Protein AF-A0A4U7CN97-F1 (afdb_monomer_lite)

pLDDT: mean 89.18, std 13.05, range [48.0, 98.19]

Radius of gyration: 20.26 Å; chains: 1; bounding box: 41×22×61 Å

Secondary structure (DSSP, 8-state):
--TT-EEEEEETTEEEEEEEEP-SSSSEEEEEETTS-EEEEESTT-EEEEEESS-S--S-S---S--------TTSPP-----SS------

Foldseek 3Di:
DDQQFWKWKDDPNDIATAGFHDDPDPQWTWGQGPVRDIDTDGPVRIDMDGPGPNNDPRPDQDPVVDPDDDDDDPPDDDDDDDDPPDDPDGD

Sequence (91 aa):
MNPGDRVRVDRTGTTYEGVLLPSTTAEELVVKLDGGYNVGIDRSDASVDVLERDTYDIESGGDADGRSEITFEADLPTVALISTGGTIAST

Structure (mmCIF, N/CA/C/O backbone):
data_AF-A0A4U7CN97-F1
#
_entry.id   AF-A0A4U7CN97-F1
#
loop_
_atom_site.group_PDB
_atom_site.id
_atom_site.type_symbol
_atom_site.label_atom_id
_atom_site.label_alt_id
_atom_site.label_comp_id
_atom_site.label_asym_id
_atom_site.label_entity_id
_atom_site.label_seq_id
_atom_site.pdbx_PDB_ins_code
_atom_site.Cartn_x
_atom_site.Cartn_y
_atom_site.Cartn_z
_atom_site.occupancy
_atom_site.B_iso_or_equiv
_atom_site.auth_seq_id
_atom_site.auth_comp_id
_atom_site.auth_asym_id
_atom_site.auth_atom_id
_atom_site.pdbx_PDB_model_num
ATOM 1 N N . MET A 1 1 ? -11.191 -7.325 6.254 1.00 88.81 1 MET A N 1
ATOM 2 C CA . MET A 1 1 ? -10.701 -6.069 5.673 1.00 88.81 1 MET A CA 1
ATOM 3 C C . MET A 1 1 ? -9.431 -6.396 4.926 1.00 88.81 1 MET A C 1
ATOM 5 O O . MET A 1 1 ? -8.625 -7.154 5.463 1.00 88.81 1 MET A O 1
ATOM 9 N N . ASN A 1 2 ? -9.292 -5.868 3.726 1.00 93.19 2 ASN A N 1
ATOM 10 C CA . ASN A 1 2 ? -8.144 -6.044 2.851 1.00 93.19 2 ASN A CA 1
ATOM 11 C C . ASN A 1 2 ? -7.562 -4.661 2.524 1.0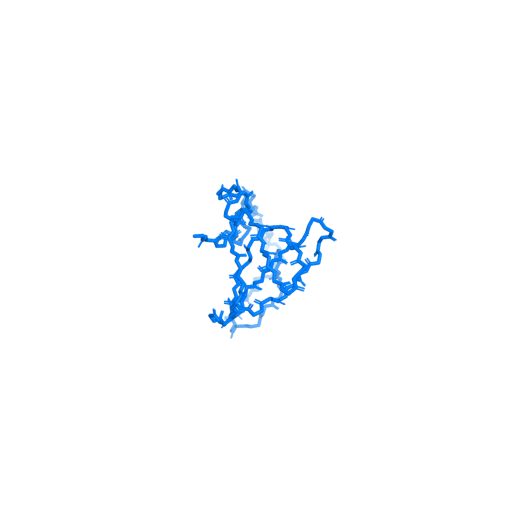0 93.19 2 ASN A C 1
ATOM 13 O O . ASN A 1 2 ? -8.288 -3.666 2.615 1.00 93.19 2 ASN A O 1
ATOM 17 N N . PRO A 1 3 ? -6.271 -4.559 2.169 1.00 94.69 3 PRO A N 1
ATOM 18 C CA . PRO A 1 3 ? -5.760 -3.343 1.551 1.00 94.69 3 PRO A CA 1
ATOM 19 C C . PRO A 1 3 ? -6.646 -2.938 0.366 1.00 94.69 3 PRO A C 1
ATOM 21 O O . PRO A 1 3 ? -7.031 -3.791 -0.425 1.00 94.69 3 PRO A O 1
ATOM 24 N N . GLY A 1 4 ? -6.995 -1.657 0.277 1.00 95.44 4 GLY A N 1
ATOM 25 C CA . GLY A 1 4 ? -7.918 -1.124 -0.730 1.00 95.44 4 GLY A CA 1
ATOM 26 C C . GLY A 1 4 ? -9.332 -0.873 -0.209 1.00 95.44 4 GLY A C 1
ATOM 27 O O . GLY A 1 4 ? -10.041 -0.033 -0.764 1.00 95.44 4 GLY A O 1
ATOM 28 N N . ASP A 1 5 ? -9.722 -1.508 0.900 1.00 97.50 5 ASP A N 1
ATOM 29 C CA . ASP A 1 5 ? -10.976 -1.201 1.593 1.00 97.50 5 ASP A CA 1
ATOM 30 C C . ASP A 1 5 ? -10.936 0.212 2.193 1.00 97.50 5 ASP A C 1
ATOM 32 O O . ASP A 1 5 ? -9.922 0.642 2.759 1.00 97.50 5 ASP A O 1
ATOM 36 N N . ARG A 1 6 ? -12.072 0.914 2.165 1.00 97.75 6 ARG A N 1
ATOM 37 C CA . ARG A 1 6 ? -12.261 2.125 2.965 1.00 97.75 6 ARG A CA 1
ATOM 38 C C . ARG A 1 6 ? -12.694 1.744 4.374 1.00 97.75 6 ARG A C 1
ATOM 40 O O . ARG A 1 6 ? -13.695 1.052 4.575 1.00 97.75 6 ARG A O 1
ATOM 47 N N . VAL A 1 7 ? -11.953 2.228 5.362 1.00 98.19 7 VAL A N 1
ATOM 48 C CA . VAL A 1 7 ? -12.137 1.883 6.772 1.00 98.19 7 VAL A CA 1
ATOM 49 C C . VAL A 1 7 ? -12.280 3.126 7.640 1.00 98.19 7 VAL A C 1
ATOM 51 O O . VAL A 1 7 ? -11.715 4.181 7.343 1.00 98.19 7 VAL A O 1
ATOM 54 N N . ARG A 1 8 ? -13.004 2.974 8.747 1.00 98.19 8 ARG A N 1
ATOM 55 C CA . ARG A 1 8 ? -12.945 3.864 9.905 1.00 98.19 8 ARG A CA 1
ATOM 56 C C . ARG A 1 8 ? -12.198 3.152 11.023 1.00 98.19 8 ARG A C 1
ATOM 58 O O . ARG A 1 8 ? -12.531 2.020 11.356 1.00 98.19 8 ARG A O 1
ATOM 65 N N . VAL A 1 9 ? -11.198 3.816 11.584 1.00 98.00 9 VAL A N 1
ATOM 66 C CA . VAL A 1 9 ? -10.402 3.326 12.707 1.00 98.00 9 VAL A CA 1
ATOM 67 C C . VAL A 1 9 ? -10.563 4.286 13.874 1.00 98.00 9 VAL A C 1
ATOM 69 O O . VAL A 1 9 ? -10.207 5.457 13.766 1.00 98.00 9 VAL A O 1
ATOM 72 N N . ASP A 1 10 ? -11.060 3.786 14.996 1.00 97.81 10 ASP A N 1
ATOM 73 C CA . ASP A 1 10 ? -11.198 4.544 16.235 1.00 97.81 10 ASP A CA 1
ATOM 74 C C . ASP A 1 10 ? -10.142 4.097 17.238 1.00 97.81 10 ASP A C 1
ATOM 76 O O . ASP A 1 10 ? -10.042 2.914 17.580 1.00 97.81 10 ASP A O 1
ATOM 80 N N . ARG A 1 11 ? -9.352 5.055 17.731 1.00 95.00 11 ARG A N 1
ATOM 81 C CA . ARG A 1 11 ? -8.331 4.800 18.745 1.00 95.00 11 ARG A CA 1
ATOM 82 C C . ARG A 1 11 ? -8.096 6.012 19.636 1.00 95.00 11 ARG A C 1
ATOM 84 O O . ARG A 1 11 ? -7.892 7.121 19.154 1.00 95.00 11 ARG A O 1
ATOM 91 N N . THR A 1 12 ? -8.076 5.788 20.952 1.00 93.50 12 THR A N 1
ATOM 92 C CA . THR A 1 12 ? -7.753 6.814 21.969 1.00 93.50 12 THR A CA 1
ATOM 93 C C . THR A 1 12 ? -8.589 8.098 21.809 1.00 93.50 12 THR A C 1
ATOM 95 O O . THR A 1 12 ? -8.116 9.204 22.039 1.00 93.50 12 THR A O 1
ATOM 98 N N . GLY A 1 13 ? -9.855 7.957 21.402 1.00 93.56 13 GLY A N 1
ATOM 99 C CA . GLY A 1 13 ? -10.769 9.086 21.189 1.00 93.56 13 GLY A CA 1
ATOM 100 C C . GLY A 1 13 ? -10.568 9.847 19.874 1.00 93.56 13 GLY A C 1
ATOM 101 O O . GLY A 1 13 ? -11.242 10.852 19.662 1.00 93.56 13 GLY A O 1
ATOM 102 N N . THR A 1 14 ? -9.686 9.371 18.995 1.00 95.69 14 THR A N 1
ATOM 103 C CA . THR A 1 14 ? -9.488 9.909 17.648 1.00 95.69 14 THR A CA 1
ATOM 104 C C . THR A 1 14 ? -10.012 8.927 16.610 1.00 95.69 14 THR A C 1
ATOM 106 O O . THR A 1 14 ? -9.717 7.733 16.668 1.00 95.69 14 THR A O 1
ATOM 109 N N . THR A 1 15 ? -10.745 9.456 15.635 1.00 97.62 15 THR A N 1
ATOM 110 C CA . THR A 1 15 ? -11.257 8.707 14.487 1.00 97.62 15 THR A CA 1
ATOM 111 C C . THR A 1 15 ? -10.419 9.022 13.255 1.00 97.62 15 THR A C 1
ATOM 113 O O . THR A 1 15 ? -10.210 10.189 12.917 1.00 97.62 15 THR A O 1
ATOM 116 N N . TYR A 1 16 ? -9.978 7.982 12.560 1.00 97.81 16 TYR A N 1
ATOM 117 C CA . TYR A 1 16 ? -9.287 8.058 11.278 1.00 97.81 16 TYR A CA 1
ATOM 118 C C . TYR A 1 16 ? -10.153 7.388 10.221 1.00 97.81 16 TYR A C 1
ATOM 120 O O . TYR A 1 16 ? -10.634 6.279 10.429 1.00 97.81 16 TYR A O 1
ATOM 128 N N . GLU A 1 17 ? -10.347 8.038 9.081 1.00 98.06 17 GLU A N 1
ATOM 129 C CA . GLU A 1 17 ? -11.109 7.469 7.974 1.00 98.06 17 GLU A CA 1
ATOM 130 C C . GLU A 1 17 ? -10.317 7.610 6.678 1.00 98.06 17 GLU A C 1
ATOM 132 O O . GLU A 1 17 ? -9.729 8.662 6.413 1.00 98.06 17 GLU A O 1
ATOM 137 N N . GLY A 1 18 ? -10.272 6.536 5.896 1.00 97.69 18 GLY A N 1
ATOM 138 C CA . GLY A 1 18 ? -9.505 6.502 4.660 1.00 97.69 18 GLY A CA 1
ATOM 139 C C . GLY A 1 18 ? -9.348 5.095 4.102 1.00 97.69 18 GLY A C 1
ATOM 140 O O . GLY A 1 18 ? -10.035 4.164 4.521 1.00 97.69 18 GLY A O 1
ATOM 141 N N . VAL A 1 19 ? -8.434 4.941 3.150 1.00 97.94 19 VAL A N 1
ATOM 142 C CA . VAL A 1 19 ? -8.150 3.655 2.499 1.00 97.94 19 VAL A CA 1
ATOM 143 C C . VAL A 1 19 ? -7.100 2.892 3.299 1.00 97.94 19 VAL A C 1
ATOM 145 O O . VAL A 1 19 ? -6.042 3.440 3.618 1.00 97.94 19 VAL A O 1
ATOM 148 N N . LEU A 1 20 ? -7.368 1.624 3.608 1.00 97.00 20 LEU A N 1
ATOM 149 C CA . LEU A 1 20 ? -6.389 0.738 4.228 1.00 97.00 20 LEU A CA 1
ATOM 150 C C . LEU A 1 20 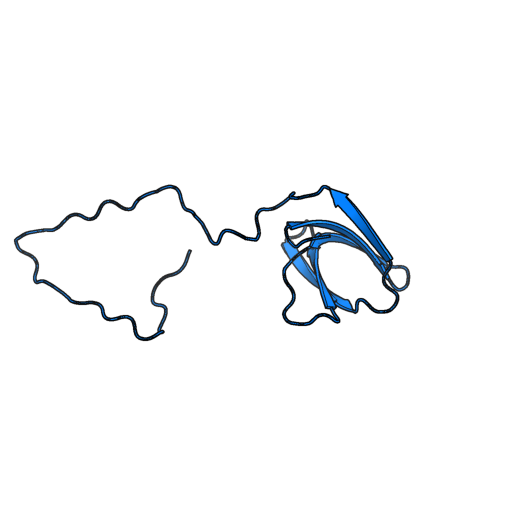? -5.275 0.419 3.222 1.00 97.00 20 LEU A C 1
ATOM 152 O O . LEU A 1 20 ? -5.536 -0.090 2.135 1.00 97.00 20 LEU A O 1
ATOM 156 N N . LEU A 1 21 ? -4.028 0.703 3.585 1.00 96.06 21 LEU A N 1
ATOM 157 C CA . LEU A 1 21 ? -2.841 0.379 2.798 1.00 96.06 21 LEU A CA 1
ATOM 158 C C . LEU A 1 21 ? -2.169 -0.907 3.309 1.00 96.06 21 LEU A C 1
ATOM 160 O O . LEU A 1 21 ? -2.397 -1.313 4.455 1.00 96.06 21 LEU A O 1
ATOM 164 N N . PRO A 1 22 ? -1.302 -1.542 2.498 1.00 94.69 22 PRO A N 1
ATOM 165 C CA . PRO A 1 22 ? -0.452 -2.625 2.966 1.00 94.69 22 PRO A CA 1
ATOM 166 C C . PRO A 1 22 ? 0.484 -2.122 4.068 1.00 94.69 22 PRO A C 1
ATOM 168 O O . PRO A 1 22 ? 1.024 -1.017 3.986 1.00 94.69 22 PRO A O 1
ATOM 171 N N . SER A 1 23 ? 0.699 -2.957 5.081 1.00 94.25 23 SER A N 1
ATOM 172 C CA . SER A 1 23 ? 1.662 -2.702 6.152 1.00 94.25 23 SER A CA 1
ATOM 173 C C . SER A 1 23 ? 2.807 -3.705 6.072 1.00 94.25 23 SER A C 1
ATOM 175 O O . SER A 1 23 ? 2.613 -4.860 5.692 1.00 94.25 23 SER A O 1
ATOM 177 N N . THR A 1 24 ? 4.009 -3.267 6.438 1.00 92.31 24 THR A N 1
ATOM 178 C CA . THR A 1 24 ? 5.180 -4.145 6.573 1.00 92.31 24 THR A CA 1
ATOM 179 C C . THR A 1 24 ? 5.155 -4.965 7.865 1.00 92.31 24 THR A C 1
ATOM 181 O O . THR A 1 24 ? 5.930 -5.908 8.000 1.00 92.31 24 THR A O 1
ATOM 184 N N . THR A 1 25 ? 4.289 -4.600 8.812 1.00 93.25 25 THR A N 1
ATOM 185 C CA . THR A 1 25 ? 4.097 -5.245 10.118 1.00 93.25 25 THR A CA 1
ATOM 186 C C . THR A 1 25 ? 2.632 -5.640 10.296 1.00 93.25 25 THR A C 1
ATOM 188 O O . THR A 1 25 ? 1.740 -5.099 9.638 1.00 93.25 25 THR A O 1
ATOM 191 N N . ALA A 1 26 ? 2.358 -6.602 11.176 1.00 90.75 26 ALA A N 1
ATOM 192 C CA . ALA A 1 26 ? 0.982 -6.995 11.491 1.00 90.75 26 ALA A CA 1
ATOM 193 C C . ALA A 1 26 ? 0.365 -6.098 12.581 1.00 90.75 26 ALA A C 1
ATOM 195 O O . ALA A 1 26 ? -0.862 -6.018 12.710 1.00 90.75 26 ALA A O 1
ATOM 196 N N . GLU A 1 27 ? 1.228 -5.448 13.358 1.00 95.25 27 GLU A N 1
ATOM 197 C CA . GLU A 1 27 ? 0.923 -4.631 14.524 1.00 95.25 27 GLU A CA 1
ATOM 198 C C . GLU A 1 27 ? 0.370 -3.256 14.157 1.00 95.25 27 GLU A C 1
ATOM 200 O O . GLU A 1 27 ? -0.410 -2.709 14.925 1.00 95.25 27 GLU A O 1
ATOM 205 N N . GLU A 1 28 ? 0.687 -2.711 12.982 1.00 95.88 28 GLU A N 1
ATOM 206 C CA . GLU A 1 28 ? 0.199 -1.403 12.547 1.00 95.88 28 GLU A CA 1
ATOM 207 C C . GLU A 1 28 ? -0.787 -1.495 11.379 1.00 95.88 28 GLU A C 1
ATOM 209 O O . GLU A 1 28 ? -0.580 -2.189 10.382 1.00 95.88 28 GLU A O 1
ATOM 214 N N . LEU A 1 29 ? -1.857 -0.710 11.484 1.00 96.81 29 LEU A N 1
ATOM 215 C CA . LEU A 1 29 ? -2.718 -0.326 10.376 1.00 96.81 29 LEU A CA 1
ATOM 216 C C . LEU A 1 29 ? -2.128 0.911 9.708 1.00 96.81 29 LEU A C 1
ATOM 218 O O . LEU A 1 29 ? -1.843 1.896 10.386 1.00 96.81 29 LEU A O 1
ATOM 222 N N . VAL A 1 30 ? -2.003 0.895 8.384 1.00 97.62 30 VAL A N 1
ATOM 223 C CA . VAL A 1 30 ? -1.647 2.089 7.613 1.00 97.62 30 VAL A CA 1
ATOM 224 C C . VAL A 1 30 ? -2.898 2.578 6.899 1.00 97.62 30 VAL A C 1
ATOM 226 O O . VAL A 1 30 ? -3.444 1.866 6.063 1.00 97.62 30 VAL A O 1
ATOM 229 N N . VAL A 1 31 ? -3.368 3.779 7.227 1.00 97.56 31 VAL A N 1
ATOM 230 C CA . VAL A 1 31 ? -4.558 4.375 6.601 1.00 97.56 31 VAL A CA 1
ATOM 231 C C . VAL A 1 31 ? -4.146 5.605 5.803 1.00 97.56 31 VAL A C 1
ATOM 233 O O . VAL A 1 31 ? -3.513 6.518 6.340 1.00 97.56 31 VAL A O 1
ATOM 236 N N . LYS A 1 32 ? -4.510 5.641 4.521 1.00 97.69 32 LYS A N 1
ATOM 237 C CA . LYS A 1 32 ? -4.375 6.817 3.660 1.00 97.69 32 LYS A CA 1
ATOM 238 C C . LYS A 1 32 ? -5.612 7.687 3.807 1.00 97.69 32 LYS A C 1
ATOM 240 O O . LYS A 1 32 ? -6.691 7.314 3.352 1.00 97.69 32 LYS A O 1
ATOM 245 N N . LEU A 1 33 ? -5.443 8.833 4.449 1.00 97.69 33 LEU A N 1
ATOM 246 C CA . LEU A 1 33 ? -6.505 9.813 4.650 1.00 97.69 33 LEU A CA 1
ATOM 247 C C . LEU A 1 33 ? -6.853 10.503 3.325 1.00 97.69 33 LEU A C 1
ATOM 249 O O . LEU A 1 33 ? -6.005 10.621 2.438 1.00 97.69 33 LEU A O 1
ATOM 253 N N . ASP A 1 34 ? -8.057 11.067 3.234 1.00 94.44 34 ASP A N 1
ATOM 254 C CA . ASP A 1 34 ? -8.521 11.807 2.046 1.00 94.44 34 ASP A CA 1
ATOM 255 C C . ASP A 1 34 ? -7.597 12.990 1.677 1.00 94.44 34 ASP A C 1
ATOM 257 O O . ASP A 1 34 ? -7.487 13.374 0.515 1.00 94.44 34 ASP A O 1
ATOM 261 N N . GLY A 1 35 ? -6.862 13.539 2.654 1.00 95.25 35 GLY A N 1
ATOM 262 C CA . GLY A 1 35 ? -5.843 14.575 2.440 1.00 95.25 35 GLY A CA 1
ATOM 263 C C . GLY A 1 35 ? -4.528 14.082 1.817 1.00 95.25 35 GLY A C 1
ATOM 264 O O . GLY A 1 35 ? -3.604 14.874 1.654 1.00 95.25 35 GLY A O 1
ATOM 265 N N . GLY A 1 36 ? -4.407 12.788 1.512 1.00 93.88 36 GLY A N 1
ATOM 266 C CA . GLY A 1 36 ? -3.232 12.172 0.890 1.00 93.88 36 GLY A CA 1
ATOM 267 C C . GLY A 1 36 ? -2.128 11.736 1.860 1.00 93.88 36 GLY A C 1
ATOM 268 O O . GLY A 1 36 ? -1.178 11.084 1.431 1.00 93.88 36 GLY A O 1
ATOM 269 N N . TYR A 1 37 ? -2.249 12.054 3.152 1.00 97.25 37 TYR A N 1
ATOM 270 C CA . TYR A 1 37 ? -1.318 11.602 4.188 1.00 97.25 37 TYR A CA 1
ATOM 271 C C . TYR A 1 37 ? -1.580 10.149 4.587 1.00 97.25 37 TYR A C 1
ATOM 273 O O . TYR A 1 37 ? -2.731 9.733 4.715 1.00 97.25 37 TYR A O 1
ATOM 281 N N . ASN A 1 38 ? -0.504 9.412 4.866 1.00 97.56 38 ASN A N 1
ATOM 282 C CA . ASN A 1 38 ? -0.570 8.078 5.457 1.00 97.56 38 ASN A CA 1
ATOM 283 C C . ASN A 1 38 ? -0.341 8.180 6.968 1.00 97.56 38 ASN A C 1
ATOM 285 O O . ASN A 1 38 ? 0.604 8.844 7.401 1.00 97.56 38 ASN A O 1
ATOM 289 N N . VAL A 1 39 ? -1.171 7.507 7.763 1.00 96.94 39 VAL A N 1
ATOM 290 C CA . VAL A 1 39 ? -1.008 7.400 9.219 1.00 96.94 39 VAL A CA 1
ATOM 291 C C . VAL A 1 39 ? -0.850 5.938 9.623 1.00 96.94 39 VAL A C 1
ATOM 293 O O . VAL A 1 39 ? -1.611 5.083 9.177 1.00 96.94 39 VAL A O 1
ATOM 296 N N . GLY A 1 40 ? 0.155 5.664 10.454 1.00 96.88 40 GLY A N 1
ATOM 297 C CA . GLY A 1 40 ? 0.324 4.382 11.130 1.00 96.88 40 GLY A CA 1
ATOM 298 C C . GLY A 1 40 ? -0.422 4.393 12.460 1.00 96.88 40 GLY A C 1
ATOM 299 O O . GLY A 1 40 ? -0.242 5.307 13.264 1.00 96.88 40 GLY A O 1
ATOM 300 N N . ILE A 1 41 ? -1.264 3.394 12.687 1.00 96.81 41 ILE A N 1
ATOM 301 C CA . ILE A 1 41 ? -2.074 3.243 13.892 1.00 96.81 41 ILE A CA 1
ATOM 302 C C . ILE A 1 41 ? -1.773 1.852 14.433 1.00 96.81 41 ILE A C 1
ATOM 304 O O . ILE A 1 41 ? -2.102 0.868 13.774 1.00 96.81 41 ILE A O 1
ATOM 308 N N . ASP A 1 42 ? -1.162 1.740 15.615 1.00 95.62 42 ASP A N 1
ATOM 309 C CA . ASP A 1 42 ? -1.021 0.413 16.225 1.00 95.62 42 ASP A CA 1
ATOM 310 C C . ASP A 1 42 ? -2.420 -0.191 16.448 1.00 95.62 42 ASP A C 1
ATOM 312 O O . ASP A 1 42 ? -3.398 0.485 16.793 1.00 95.62 42 ASP A O 1
ATOM 316 N N . ARG A 1 43 ? -2.520 -1.463 16.115 1.00 93.94 43 ARG A N 1
ATOM 317 C CA . ARG A 1 43 ? -3.764 -2.204 15.977 1.00 93.94 43 ARG A CA 1
ATOM 318 C C . ARG A 1 43 ? -4.307 -2.618 17.336 1.00 93.94 43 ARG A C 1
ATOM 320 O O . ARG A 1 43 ? -5.500 -2.894 17.461 1.00 93.94 43 ARG A O 1
ATOM 327 N N . SER A 1 44 ? -3.437 -2.649 18.340 1.00 94.12 44 SER A N 1
ATOM 328 C CA . SER A 1 44 ? -3.805 -2.880 19.728 1.00 94.12 44 SER A CA 1
ATOM 329 C C . SER A 1 44 ? -4.790 -1.800 20.185 1.00 94.12 44 SER A C 1
ATOM 331 O O . SER A 1 44 ? -4.542 -0.603 20.033 1.00 94.12 44 SER A O 1
ATOM 333 N N . ASP A 1 45 ? -5.929 -2.235 20.723 1.00 90.19 45 ASP A N 1
ATOM 334 C CA . ASP A 1 45 ? -7.019 -1.379 21.215 1.00 90.19 45 ASP A CA 1
ATOM 335 C C . ASP A 1 45 ? -7.678 -0.460 20.167 1.00 90.19 45 ASP A C 1
ATOM 337 O O . ASP A 1 45 ? -8.428 0.452 20.524 1.00 90.19 45 ASP A O 1
ATOM 341 N N . ALA A 1 46 ? -7.434 -0.692 18.874 1.00 96.06 46 ALA A N 1
ATOM 342 C CA . ALA A 1 46 ? -8.137 -0.006 17.797 1.00 96.06 46 ALA A CA 1
ATOM 343 C C . ALA A 1 46 ? -9.439 -0.743 17.443 1.00 96.06 46 ALA A C 1
ATOM 345 O O . ALA A 1 46 ? -9.450 -1.965 17.273 1.00 96.06 46 ALA A O 1
ATOM 346 N N . SER A 1 47 ? -10.532 0.003 17.277 1.00 96.88 47 SER A N 1
ATOM 347 C CA . SER A 1 47 ? -11.759 -0.508 16.654 1.00 96.88 47 SER A CA 1
ATOM 348 C C . SER A 1 47 ? -11.733 -0.184 15.167 1.00 96.88 47 SER A C 1
ATOM 350 O O . SER A 1 47 ? -11.371 0.931 14.800 1.00 96.88 47 SER A O 1
ATOM 352 N N . VAL A 1 48 ? -12.103 -1.142 14.314 1.00 97.19 48 VAL A N 1
ATOM 353 C CA . VAL A 1 48 ? -12.077 -0.959 12.858 1.00 97.19 48 VAL A CA 1
ATOM 354 C C . VAL A 1 48 ? -13.400 -1.379 12.240 1.00 97.19 48 VAL A C 1
ATOM 356 O O . VAL A 1 48 ? -13.790 -2.541 12.348 1.00 97.19 48 VAL A O 1
ATOM 359 N N . ASP A 1 49 ? -14.018 -0.453 11.515 1.00 97.88 49 ASP A N 1
ATOM 360 C CA . ASP A 1 49 ? -15.200 -0.693 10.696 1.00 97.88 49 ASP A CA 1
ATOM 361 C C . ASP A 1 49 ? -14.841 -0.576 9.214 1.00 97.88 49 ASP A C 1
ATOM 363 O O . ASP A 1 49 ? -14.232 0.402 8.777 1.00 97.88 49 ASP A O 1
ATOM 367 N N . VAL A 1 50 ? -15.245 -1.567 8.416 1.00 97.81 50 VAL A N 1
ATOM 368 C CA . VAL A 1 50 ? -15.158 -1.481 6.952 1.00 97.81 50 VAL A CA 1
ATOM 369 C C . VAL A 1 50 ? -16.385 -0.734 6.452 1.00 97.81 50 VAL A C 1
ATOM 371 O O . VAL A 1 50 ? -17.507 -1.215 6.607 1.00 97.81 50 VAL A O 1
ATOM 374 N N . LEU A 1 51 ? -16.164 0.437 5.860 1.00 97.19 51 LEU A N 1
ATOM 375 C CA . LEU A 1 51 ? -17.223 1.284 5.317 1.00 97.19 51 LEU A CA 1
ATOM 376 C C . LEU A 1 51 ? -17.561 0.893 3.876 1.00 97.19 51 LEU A C 1
ATOM 378 O O . LEU A 1 51 ? -18.730 0.879 3.498 1.00 97.19 51 LEU A O 1
ATOM 382 N N . GLU A 1 52 ? -16.541 0.551 3.090 1.00 96.69 52 GLU A N 1
ATOM 383 C CA . GLU A 1 52 ? -16.663 0.144 1.692 1.00 96.69 52 GLU A CA 1
ATOM 384 C C . GLU A 1 52 ? -15.526 -0.824 1.339 1.00 96.69 52 GLU A C 1
ATOM 386 O O . GLU A 1 52 ? -14.422 -0.711 1.875 1.00 96.69 52 GLU A O 1
ATOM 391 N N . ARG A 1 53 ? -15.813 -1.813 0.486 1.00 95.25 53 ARG A N 1
ATOM 392 C CA . ARG A 1 53 ? -14.833 -2.822 0.062 1.00 95.25 53 ARG A CA 1
ATOM 393 C C . ARG A 1 53 ? -14.296 -2.506 -1.319 1.00 95.25 53 ARG A C 1
ATOM 395 O O . ARG A 1 53 ? -15.058 -2.016 -2.148 1.00 95.25 53 ARG A O 1
ATOM 402 N N . ASP A 1 54 ? -13.030 -2.844 -1.548 1.00 87.69 54 ASP A N 1
ATOM 403 C CA . ASP A 1 54 ? -12.373 -2.721 -2.856 1.00 87.69 54 ASP A CA 1
ATOM 404 C C . ASP A 1 54 ? -12.485 -1.297 -3.455 1.00 87.69 54 ASP A C 1
ATOM 406 O O . ASP A 1 54 ? -12.600 -1.113 -4.666 1.00 87.69 54 ASP A O 1
ATOM 410 N N . THR A 1 55 ? -12.473 -0.265 -2.598 1.00 89.00 55 THR A N 1
ATOM 411 C CA . THR A 1 55 ? -12.587 1.150 -3.000 1.00 89.00 55 THR A CA 1
ATOM 412 C C . THR A 1 55 ? -11.393 1.599 -3.841 1.00 89.00 55 THR A C 1
ATOM 414 O O . THR A 1 55 ? -11.530 2.454 -4.717 1.00 89.00 55 THR A O 1
ATOM 417 N N . TYR A 1 56 ? -10.207 1.064 -3.554 1.00 84.88 56 TYR A N 1
ATOM 418 C CA . TYR A 1 56 ? -8.980 1.393 -4.265 1.00 84.88 56 TYR A CA 1
ATOM 419 C C . TYR A 1 56 ? -8.238 0.122 -4.660 1.00 84.88 56 TYR A C 1
ATOM 421 O O . TYR A 1 56 ? -7.985 -0.731 -3.811 1.00 84.88 56 TYR A O 1
ATOM 429 N N . ASP A 1 57 ? -7.844 0.025 -5.929 1.00 83.31 57 ASP A N 1
ATOM 430 C CA . ASP A 1 57 ? -6.978 -1.059 -6.380 1.00 83.31 57 ASP A CA 1
ATOM 431 C C . ASP A 1 57 ? -5.551 -0.811 -5.873 1.00 83.31 57 ASP A C 1
ATOM 433 O O . ASP A 1 57 ? -4.853 0.109 -6.303 1.00 83.31 57 ASP A O 1
ATOM 437 N N . ILE A 1 58 ? -5.164 -1.599 -4.875 1.00 78.38 58 ILE A N 1
ATOM 438 C CA . ILE A 1 58 ? -3.838 -1.588 -4.252 1.00 78.38 58 ILE A CA 1
ATOM 439 C C . ILE A 1 58 ? -2.962 -2.723 -4.814 1.00 78.38 58 ILE A C 1
ATOM 441 O O . ILE A 1 58 ? -1.743 -2.690 -4.638 1.00 78.38 58 ILE A O 1
ATOM 445 N N . GLU A 1 59 ? -3.555 -3.733 -5.460 1.00 61.34 59 GLU A N 1
ATOM 446 C CA . GLU A 1 59 ? -2.856 -4.958 -5.872 1.00 61.34 59 GLU A CA 1
ATOM 447 C C . GLU A 1 59 ? -2.127 -4.795 -7.210 1.00 61.34 59 GLU A C 1
ATOM 449 O O . GLU A 1 59 ? -1.121 -5.466 -7.455 1.00 61.34 59 GLU A O 1
ATOM 454 N N . SER A 1 60 ? -2.560 -3.850 -8.038 1.00 53.44 60 SER A N 1
ATOM 455 C CA . SER A 1 60 ? -2.027 -3.677 -9.385 1.00 53.44 60 SER A CA 1
ATOM 456 C C . SER A 1 60 ? -1.112 -2.457 -9.437 1.00 53.44 60 SER A C 1
ATOM 458 O O . SER A 1 60 ? -1.553 -1.318 -9.595 1.00 53.44 60 SER A O 1
ATOM 460 N N . GLY A 1 61 ? 0.197 -2.683 -9.312 1.00 51.59 61 GLY A N 1
ATOM 461 C CA . GLY A 1 61 ? 1.192 -1.696 -9.711 1.00 51.59 61 GLY A CA 1
ATOM 462 C C . GLY A 1 61 ? 1.029 -1.402 -11.197 1.00 51.59 61 GLY A C 1
ATOM 463 O O . GLY A 1 61 ? 1.601 -2.111 -12.010 1.00 51.59 61 GLY A O 1
ATOM 464 N N . GLY A 1 62 ? 0.216 -0.394 -11.517 1.00 48.00 62 GLY A N 1
ATOM 465 C CA . GLY A 1 62 ? 0.065 0.196 -12.838 1.00 48.00 62 GLY A CA 1
ATOM 466 C C . GLY A 1 62 ? 0.085 -0.812 -13.981 1.00 48.00 62 GLY A C 1
ATOM 467 O O . GLY A 1 62 ? 1.031 -0.808 -14.767 1.00 48.00 62 GLY A O 1
ATOM 468 N N . ASP A 1 63 ? -0.989 -1.584 -14.159 1.00 48.97 63 ASP A N 1
ATOM 469 C CA . ASP A 1 63 ? -1.356 -2.011 -15.510 1.00 48.97 63 ASP A CA 1
ATOM 470 C C . ASP A 1 63 ? -1.783 -0.748 -16.269 1.00 48.97 63 ASP A C 1
ATOM 472 O O . ASP A 1 63 ? -2.958 -0.446 -16.473 1.00 48.97 63 ASP A O 1
ATOM 476 N N . ALA A 1 64 ? -0.799 0.076 -16.629 1.00 54.31 64 ALA A N 1
ATOM 477 C CA . ALA A 1 64 ? -0.976 1.064 -17.660 1.00 54.31 64 ALA A CA 1
ATOM 478 C C . ALA A 1 64 ? -1.315 0.260 -18.916 1.00 54.31 64 ALA A C 1
ATOM 480 O O . ALA A 1 64 ? -0.433 -0.289 -19.571 1.00 54.31 64 ALA A O 1
ATOM 481 N N . ASP A 1 65 ? -2.604 0.204 -19.249 1.00 52.88 65 ASP A N 1
ATOM 482 C CA . ASP A 1 65 ? -3.184 -0.420 -20.449 1.00 52.88 65 ASP A CA 1
ATOM 483 C C . ASP A 1 65 ? -2.540 0.049 -21.779 1.00 52.88 65 ASP A C 1
ATOM 485 O O . ASP A 1 65 ? -2.884 -0.415 -22.868 1.00 52.88 65 ASP A O 1
ATOM 489 N N . GLY A 1 66 ? -1.578 0.972 -21.726 1.00 55.72 66 GLY A N 1
ATOM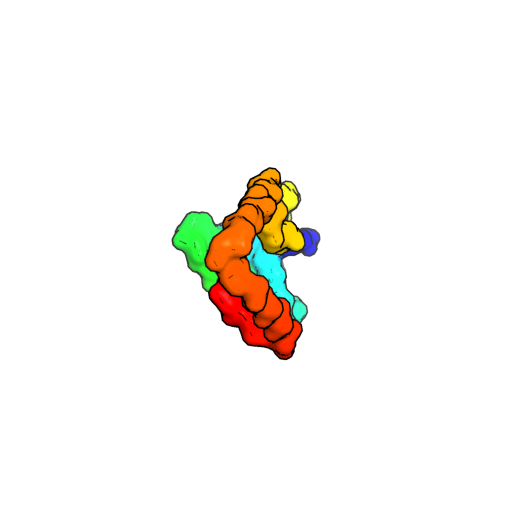 490 C CA . GLY A 1 66 ? -0.725 1.341 -22.839 1.00 55.72 66 GLY A CA 1
ATOM 491 C C . GLY A 1 66 ? 0.413 0.343 -23.023 1.00 55.72 66 GLY A C 1
ATOM 492 O O . GLY A 1 66 ? 1.474 0.478 -22.419 1.00 55.72 66 GLY A O 1
ATOM 493 N N . ARG A 1 67 ? 0.253 -0.607 -23.950 1.00 61.22 67 ARG A N 1
ATOM 494 C CA . ARG A 1 67 ? 1.426 -1.248 -24.561 1.00 61.22 67 ARG A CA 1
ATOM 495 C C . ARG A 1 67 ? 2.254 -0.157 -25.237 1.00 61.22 67 ARG A C 1
ATOM 497 O O . ARG A 1 67 ? 1.819 0.399 -26.242 1.00 61.22 67 ARG A O 1
ATOM 504 N N . SER A 1 68 ? 3.433 0.140 -24.702 1.00 67.94 68 SER A N 1
ATOM 505 C CA . SER A 1 68 ? 4.413 0.972 -25.398 1.00 67.94 68 SER A CA 1
ATOM 506 C C . SER A 1 68 ? 4.781 0.305 -26.723 1.00 67.94 68 SER A C 1
ATOM 508 O O . SER A 1 68 ? 5.191 -0.857 -26.746 1.00 67.94 68 SER A O 1
ATOM 510 N N . GLU A 1 69 ? 4.611 1.021 -27.831 1.00 77.19 69 GLU A N 1
ATOM 511 C CA . GLU A 1 69 ? 5.082 0.566 -29.136 1.00 77.19 69 GLU A CA 1
ATOM 512 C C . GLU A 1 69 ? 6.612 0.660 -29.172 1.00 77.19 69 GLU A C 1
ATOM 514 O O . GLU A 1 69 ? 7.192 1.696 -28.844 1.00 77.19 69 GLU A O 1
ATOM 519 N N . ILE A 1 70 ? 7.272 -0.443 -29.531 1.00 80.69 70 ILE A N 1
ATOM 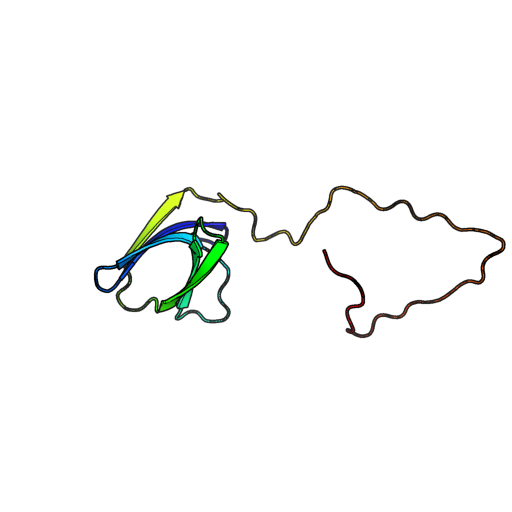520 C CA . ILE A 1 70 ? 8.727 -0.494 -29.684 1.00 80.69 70 ILE A CA 1
ATOM 521 C C . ILE A 1 70 ? 9.040 -0.383 -31.173 1.00 80.69 70 ILE A C 1
ATOM 523 O O . ILE A 1 70 ? 8.749 -1.302 -31.939 1.00 80.69 70 ILE A O 1
ATOM 527 N N . THR A 1 71 ? 9.677 0.718 -31.564 1.00 87.25 71 THR A N 1
ATOM 528 C CA . THR A 1 71 ? 10.150 0.946 -32.935 1.00 87.25 71 THR A CA 1
ATOM 529 C C . THR A 1 71 ? 11.670 0.850 -32.978 1.00 87.25 71 THR A C 1
ATOM 531 O O . THR A 1 71 ? 12.355 1.342 -32.084 1.00 87.25 71 THR A O 1
ATOM 534 N N . PHE A 1 72 ? 12.201 0.222 -34.027 1.00 88.00 72 PHE A N 1
ATOM 535 C CA . PHE A 1 72 ? 13.639 0.090 -34.249 1.00 88.00 72 PHE A CA 1
ATOM 536 C C . PHE A 1 72 ? 14.067 0.925 -35.454 1.00 88.00 72 PHE A C 1
ATOM 538 O O . PHE A 1 72 ? 13.480 0.818 -36.530 1.00 88.00 72 PHE A O 1
ATOM 545 N N . GLU A 1 73 ? 15.118 1.720 -35.279 1.00 93.38 73 GLU A N 1
ATOM 546 C CA . GLU A 1 73 ? 15.746 2.496 -36.348 1.00 93.38 73 GLU A CA 1
ATOM 547 C C . GLU A 1 73 ? 16.989 1.756 -36.852 1.00 93.38 73 GLU A C 1
ATOM 549 O O . GLU A 1 73 ? 17.893 1.451 -36.074 1.00 93.38 73 GLU A O 1
ATOM 554 N N . ALA A 1 74 ? 17.040 1.456 -38.154 1.00 91.75 74 ALA A N 1
ATOM 555 C CA . ALA A 1 74 ? 18.102 0.633 -38.743 1.00 91.75 74 ALA A CA 1
ATOM 556 C C . ALA A 1 74 ? 19.498 1.283 -38.680 1.00 91.75 74 ALA A C 1
ATOM 558 O O . ALA A 1 74 ? 20.501 0.571 -38.682 1.00 91.75 74 ALA A O 1
ATOM 559 N N . ASP A 1 75 ? 19.558 2.615 -38.607 1.00 96.00 75 ASP A N 1
ATOM 560 C CA . ASP A 1 75 ? 20.807 3.381 -38.553 1.00 96.00 75 ASP A CA 1
ATOM 561 C C . ASP A 1 75 ? 21.384 3.494 -37.128 1.00 96.00 75 ASP A C 1
ATOM 563 O O . ASP A 1 75 ? 22.500 3.991 -36.946 1.00 96.00 75 ASP A O 1
ATOM 567 N N . LEU A 1 76 ? 20.648 3.039 -36.105 1.00 95.88 76 LEU A N 1
ATOM 568 C CA . LEU A 1 76 ? 21.082 3.093 -34.711 1.00 95.88 76 LEU A CA 1
ATOM 569 C C . LEU A 1 76 ? 21.769 1.789 -34.270 1.00 95.88 76 LEU A C 1
ATOM 571 O O . LEU A 1 76 ? 21.353 0.691 -34.649 1.00 95.88 76 LEU A O 1
ATOM 575 N N . PRO A 1 77 ? 22.812 1.869 -33.423 1.00 94.12 77 PRO A N 1
ATOM 576 C CA . PRO A 1 77 ? 23.461 0.684 -32.884 1.00 94.12 77 PRO A CA 1
ATOM 577 C C . PRO A 1 77 ? 22.544 -0.057 -31.905 1.00 94.12 77 PRO A C 1
ATOM 579 O O . PRO A 1 77 ? 21.815 0.543 -31.117 1.00 94.12 77 PRO A O 1
A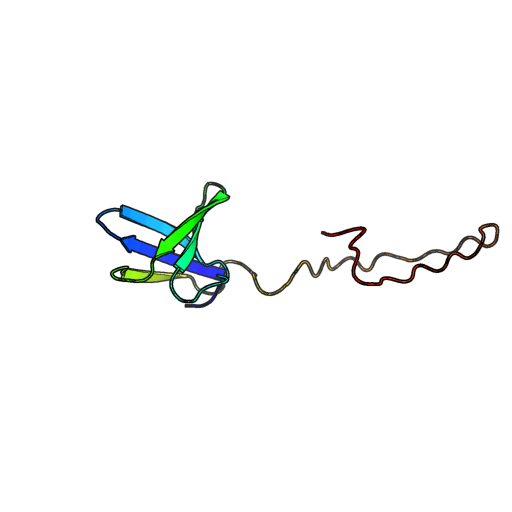TOM 582 N N . THR A 1 78 ? 22.643 -1.386 -31.892 1.00 92.69 78 THR A N 1
ATOM 583 C CA . THR A 1 78 ? 21.983 -2.205 -30.870 1.00 92.69 78 THR A CA 1
ATOM 584 C C . THR A 1 78 ? 22.655 -2.009 -29.512 1.00 92.69 78 THR A C 1
ATOM 586 O O . THR A 1 78 ? 23.866 -2.189 -29.381 1.00 92.69 78 THR A O 1
ATOM 589 N N . VAL A 1 79 ? 21.857 -1.704 -28.488 1.00 92.81 79 VAL A N 1
ATOM 590 C CA . VAL A 1 79 ? 22.299 -1.624 -27.090 1.00 92.81 79 VAL A CA 1
ATOM 591 C C . VAL A 1 79 ? 21.565 -2.686 -26.278 1.00 92.81 79 VAL A C 1
ATOM 593 O O . VAL A 1 79 ? 20.340 -2.765 -26.313 1.00 92.81 79 VAL A O 1
ATOM 596 N N . ALA A 1 80 ? 22.312 -3.501 -25.534 1.00 92.25 80 ALA A N 1
ATOM 597 C CA . ALA A 1 80 ? 21.737 -4.453 -24.592 1.00 92.25 80 ALA A CA 1
ATOM 598 C C . ALA A 1 80 ? 21.598 -3.807 -23.206 1.00 92.25 80 ALA A C 1
ATOM 600 O O . ALA A 1 80 ? 22.575 -3.288 -22.665 1.00 92.25 80 ALA A O 1
ATOM 601 N N . LEU A 1 81 ? 20.403 -3.883 -22.615 1.00 90.94 81 LEU A N 1
ATOM 602 C CA . LEU A 1 81 ? 20.155 -3.495 -21.228 1.00 90.94 81 LEU A CA 1
ATOM 603 C C . LEU A 1 81 ? 19.977 -4.757 -20.378 1.00 90.94 81 LEU A C 1
ATOM 605 O O . LEU A 1 81 ? 18.988 -5.473 -20.519 1.00 90.94 81 LEU A O 1
ATOM 609 N N . ILE A 1 82 ? 20.932 -5.026 -19.489 1.00 93.69 82 ILE A N 1
ATOM 610 C CA . ILE A 1 82 ? 20.851 -6.134 -18.533 1.00 93.69 82 ILE A CA 1
ATOM 611 C C . ILE A 1 82 ? 20.487 -5.544 -17.174 1.00 93.69 82 ILE A C 1
ATOM 613 O O . ILE A 1 82 ? 21.298 -4.856 -16.557 1.00 93.69 82 ILE A O 1
ATOM 617 N N . SER A 1 83 ? 19.268 -5.810 -16.709 1.00 91.56 83 SER A N 1
ATOM 618 C CA . SER A 1 83 ? 18.849 -5.414 -15.365 1.00 91.56 83 SER A CA 1
ATOM 619 C C . SER A 1 83 ? 19.352 -6.422 -14.335 1.00 91.56 83 SER A C 1
ATOM 621 O O . SER A 1 83 ? 19.092 -7.618 -14.443 1.00 91.56 83 SER A O 1
ATOM 623 N N . THR A 1 84 ? 20.070 -5.930 -13.328 1.00 94.56 84 THR A N 1
ATOM 624 C CA . THR A 1 84 ? 20.605 -6.726 -12.209 1.00 94.56 84 THR A CA 1
ATOM 625 C C . THR A 1 8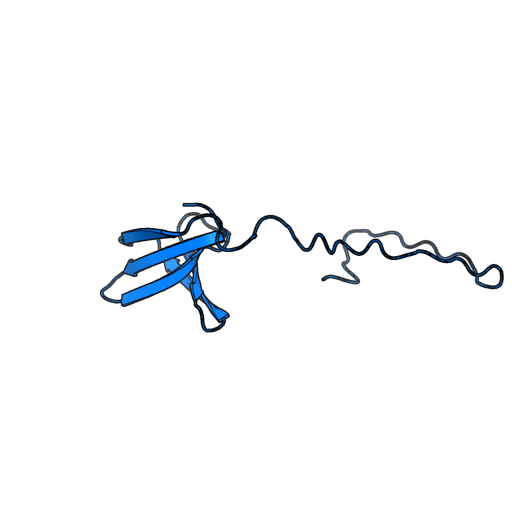4 ? 19.980 -6.343 -10.863 1.00 94.56 84 THR A C 1
ATOM 627 O O . THR A 1 84 ? 20.490 -6.724 -9.814 1.00 94.56 84 THR A O 1
ATOM 630 N N . GLY A 1 85 ? 18.877 -5.587 -10.888 1.00 93.88 85 GLY A N 1
ATOM 631 C CA . GLY A 1 85 ? 18.157 -5.113 -9.700 1.00 93.88 85 GLY A CA 1
ATOM 632 C C . GLY A 1 85 ? 18.214 -3.597 -9.479 1.00 93.88 85 GLY A C 1
ATOM 633 O O . GLY A 1 85 ? 17.483 -3.082 -8.641 1.00 93.88 85 GLY A O 1
ATOM 634 N N . GLY A 1 86 ? 19.036 -2.865 -10.238 1.00 93.38 86 GLY A N 1
ATOM 635 C CA . GLY A 1 86 ? 19.007 -1.401 -10.253 1.00 93.38 86 GLY A CA 1
ATOM 636 C C . GLY A 1 86 ? 17.845 -0.873 -11.098 1.00 93.38 86 GLY A C 1
ATOM 637 O O . GLY A 1 86 ? 17.884 -0.973 -12.323 1.00 93.38 86 GLY A O 1
ATOM 638 N N . THR A 1 87 ? 16.824 -0.303 -10.458 1.00 91.38 87 THR A N 1
ATOM 639 C CA . THR A 1 87 ? 15.695 0.341 -11.147 1.00 91.38 87 THR A CA 1
ATOM 640 C C . THR A 1 87 ? 16.142 1.648 -11.809 1.00 91.38 87 THR A C 1
ATOM 642 O O . THR A 1 87 ? 16.645 2.539 -11.129 1.00 91.38 87 THR A O 1
ATOM 645 N N . ILE A 1 88 ? 15.939 1.779 -13.126 1.00 90.00 88 ILE A N 1
ATOM 646 C CA . ILE A 1 88 ? 16.251 3.000 -13.903 1.00 90.00 88 ILE A CA 1
ATOM 647 C C . ILE A 1 88 ? 15.004 3.774 -14.365 1.00 90.00 88 ILE A C 1
ATOM 649 O O . ILE A 1 88 ? 15.128 4.885 -14.873 1.00 90.00 88 ILE A O 1
ATOM 653 N N . ALA A 1 89 ? 13.815 3.186 -14.200 1.00 84.94 89 ALA A N 1
ATOM 654 C CA . ALA A 1 89 ? 12.515 3.793 -14.475 1.00 84.94 89 ALA A CA 1
ATOM 655 C C . ALA A 1 89 ? 11.424 3.093 -13.642 1.00 84.94 89 ALA A C 1
ATOM 657 O O . ALA A 1 89 ? 11.513 1.887 -13.411 1.00 84.94 89 ALA A O 1
ATOM 658 N N . SER A 1 90 ? 10.408 3.841 -13.209 1.00 82.12 90 SER A N 1
ATOM 659 C CA . SER A 1 90 ? 9.213 3.349 -12.506 1.00 82.12 90 SER A CA 1
ATOM 660 C C . SER A 1 90 ? 8.009 4.231 -12.849 1.00 82.12 90 SER A C 1
ATOM 662 O O . SER A 1 90 ? 8.195 5.365 -13.296 1.00 82.12 90 SER A O 1
ATOM 664 N N . THR A 1 91 ? 6.801 3.720 -12.628 1.00 67.62 91 THR A N 1
ATOM 665 C CA . THR A 1 91 ? 5.523 4.410 -12.870 1.00 67.62 91 THR A CA 1
ATOM 666 C C . THR A 1 91 ? 4.821 4.751 -11.570 1.00 67.62 91 THR A C 1
ATOM 668 O O . THR A 1 91 ? 4.862 3.883 -10.669 1.00 67.62 91 THR A O 1
#